Protein AF-A0A0C2V1G9-F1 (afdb_monomer_lite)

Sequence (110 aa):
MAQMHQYTKDSIQYASIIQHSILSNQNELQEHFEDSFMIWKPKDIVGGDIVFIQALNEEEIVVMVIDCTGHGVHGAFVTMLVKGIERHIMAEILYKKRERKYRSHLAKIQ

Secondary structure (DSSP, 8-state):
-HHHHHHHHHHHHHHHHHHHHHS--HHHHHTT-TT-------SSSSBS-EEEEEESSSS-EEEEEE--S-BSHHHHHHHHHHHHHHHHHHHHHHHHHHHHHHHHHHTTT-

pLDDT: mean 91.82, std 5.45, range [66.0, 96.38]

Structure (mmCIF, N/CA/C/O backbone):
data_AF-A0A0C2V1G9-F1
#
_entry.id   AF-A0A0C2V1G9-F1
#
loop_
_atom_site.group_PDB
_atom_site.id
_atom_site.type_symbol
_atom_site.label_atom_id
_atom_site.label_alt_id
_atom_site.label_comp_id
_atom_site.label_asym_id
_atom_site.label_entity_id
_atom_site.label_seq_id
_atom_site.pdbx_PDB_ins_code
_atom_site.Cartn_x
_atom_site.Cartn_y
_atom_site.Cartn_z
_atom_site.occupancy
_atom_site.B_iso_or_equiv
_atom_site.auth_seq_id
_atom_site.auth_comp_id
_atom_site.auth_asym_id
_atom_site.auth_atom_id
_atom_site.pdbx_PDB_model_num
ATOM 1 N N . MET A 1 1 ? 23.628 7.275 -25.459 1.00 66.00 1 MET A N 1
ATOM 2 C CA . MET A 1 1 ? 22.223 7.528 -25.051 1.00 66.00 1 MET A CA 1
ATOM 3 C C . MET A 1 1 ? 21.477 6.252 -24.668 1.00 66.00 1 MET A C 1
ATOM 5 O O . MET A 1 1 ? 20.932 6.225 -23.575 1.00 66.00 1 MET A O 1
ATOM 9 N N . ALA A 1 2 ? 21.508 5.185 -25.479 1.00 83.94 2 ALA A N 1
ATOM 10 C CA . ALA A 1 2 ? 20.834 3.915 -25.156 1.00 83.94 2 ALA A CA 1
ATOM 11 C C . ALA A 1 2 ? 21.255 3.302 -23.801 1.00 83.94 2 ALA A C 1
ATOM 13 O O . ALA A 1 2 ? 20.402 2.917 -23.011 1.00 83.94 2 ALA A O 1
ATOM 14 N N . GLN A 1 3 ? 22.555 3.297 -23.488 1.00 84.88 3 GLN A N 1
ATOM 15 C CA . GLN A 1 3 ? 23.067 2.756 -22.221 1.00 84.88 3 GLN A CA 1
ATOM 16 C C . GLN A 1 3 ? 22.581 3.536 -20.987 1.00 84.88 3 GLN A C 1
ATOM 18 O O . GLN A 1 3 ? 22.253 2.942 -19.967 1.00 84.88 3 GLN A O 1
ATOM 23 N N . MET A 1 4 ? 22.482 4.865 -21.092 1.00 85.62 4 MET A N 1
ATOM 24 C CA . MET A 1 4 ? 21.992 5.715 -20.003 1.00 85.62 4 MET A CA 1
ATOM 25 C C . MET A 1 4 ? 20.491 5.515 -19.775 1.00 85.62 4 MET A C 1
ATOM 27 O O . MET A 1 4 ? 20.053 5.418 -18.636 1.00 85.62 4 MET A O 1
ATOM 31 N N . HIS A 1 5 ? 19.718 5.370 -20.856 1.00 89.62 5 HIS A N 1
ATOM 32 C CA . HIS A 1 5 ? 18.298 5.035 -20.766 1.00 89.62 5 HIS A CA 1
ATOM 33 C C . HIS A 1 5 ? 18.072 3.678 -20.085 1.00 89.62 5 HIS A C 1
ATOM 35 O O . HIS A 1 5 ? 17.208 3.567 -19.216 1.00 89.62 5 HIS A O 1
ATOM 41 N N . GLN A 1 6 ? 18.880 2.671 -20.433 1.00 93.06 6 GLN A N 1
ATOM 42 C CA . GLN A 1 6 ? 18.808 1.354 -19.807 1.00 93.06 6 GLN A CA 1
ATOM 43 C C . GLN A 1 6 ? 19.116 1.427 -18.307 1.00 93.06 6 GLN A C 1
ATOM 45 O O . GLN A 1 6 ? 18.318 0.958 -17.505 1.00 93.06 6 GLN A O 1
ATOM 50 N N . TYR A 1 7 ? 20.198 2.107 -17.920 1.00 94.62 7 TYR A N 1
ATOM 51 C CA . TYR A 1 7 ? 20.552 2.287 -16.510 1.00 94.62 7 TYR A CA 1
ATOM 52 C C . TYR A 1 7 ? 19.439 2.976 -15.701 1.00 94.62 7 TYR A C 1
ATOM 54 O O . TYR A 1 7 ? 19.110 2.555 -14.590 1.00 94.62 7 TYR A O 1
ATOM 62 N N . THR A 1 8 ? 18.817 4.022 -16.261 1.00 94.06 8 THR A N 1
ATOM 63 C CA . THR A 1 8 ? 17.665 4.683 -15.632 1.00 94.06 8 THR A CA 1
ATOM 64 C C . THR A 1 8 ? 16.489 3.722 -15.478 1.00 94.06 8 THR A C 1
ATOM 66 O O . THR A 1 8 ? 15.869 3.683 -14.418 1.00 94.06 8 THR A O 1
ATOM 69 N N . LYS A 1 9 ? 16.187 2.927 -16.507 1.00 95.00 9 LYS A N 1
ATOM 70 C CA . LYS A 1 9 ? 15.105 1.942 -16.457 1.00 95.00 9 LYS A CA 1
ATOM 71 C C . LYS A 1 9 ? 15.350 0.888 -15.378 1.00 95.00 9 LYS A C 1
ATOM 73 O O . LYS A 1 9 ? 14.442 0.627 -14.593 1.00 95.00 9 LYS A O 1
ATOM 78 N N . ASP A 1 10 ? 16.564 0.351 -15.295 1.00 95.94 10 ASP A N 1
ATOM 79 C CA . ASP A 1 10 ? 16.948 -0.647 -14.289 1.00 95.94 10 ASP A CA 1
ATOM 80 C C . ASP A 1 10 ? 16.844 -0.066 -12.868 1.00 95.94 10 ASP A C 1
ATOM 82 O O . ASP A 1 10 ? 16.329 -0.708 -11.952 1.00 95.94 10 ASP A O 1
ATOM 86 N N . SER A 1 11 ? 17.231 1.202 -12.693 1.00 96.06 11 SER A N 1
ATOM 87 C CA . SER A 1 11 ? 17.091 1.916 -11.417 1.00 96.06 11 SER A CA 1
ATOM 88 C C . SER A 1 11 ? 15.623 2.080 -10.999 1.00 96.06 11 SER A C 1
ATOM 90 O O . SER A 1 11 ? 15.284 1.897 -9.831 1.00 96.06 11 SER A O 1
ATOM 92 N N . ILE A 1 12 ? 14.728 2.388 -11.946 1.00 96.00 12 ILE A N 1
ATOM 93 C CA . ILE A 1 12 ? 13.285 2.502 -11.675 1.00 96.00 12 ILE A CA 1
ATOM 94 C C . ILE A 1 12 ? 12.670 1.122 -11.392 1.00 96.00 12 ILE A C 1
ATOM 96 O O . ILE A 1 12 ? 11.802 1.011 -10.527 1.00 96.00 12 ILE A O 1
ATOM 100 N N . GLN A 1 13 ? 13.128 0.058 -12.060 1.00 96.38 13 GLN A N 1
ATOM 101 C CA . GLN A 1 13 ? 12.708 -1.310 -11.734 1.00 96.38 13 GLN A CA 1
ATOM 102 C C . GLN A 1 13 ? 13.081 -1.681 -10.300 1.00 96.38 13 GLN A C 1
ATOM 104 O O . GLN A 1 13 ? 12.245 -2.201 -9.564 1.00 96.38 13 GLN A O 1
ATOM 109 N N . TYR A 1 14 ? 14.299 -1.351 -9.876 1.00 95.94 14 TYR A N 1
ATOM 110 C CA . TYR A 1 14 ? 14.712 -1.564 -8.496 1.00 95.94 14 TYR A CA 1
ATOM 111 C C . TYR A 1 14 ? 13.870 -0.742 -7.505 1.00 95.94 14 TYR A C 1
ATOM 113 O O . TYR A 1 14 ? 13.415 -1.268 -6.490 1.00 95.94 14 TYR A O 1
ATOM 121 N N . ALA A 1 15 ? 13.575 0.522 -7.828 1.00 95.12 15 ALA A N 1
ATOM 122 C CA . ALA A 1 15 ? 12.680 1.353 -7.022 1.00 95.12 15 ALA A CA 1
ATOM 123 C C . ALA A 1 15 ? 11.267 0.754 -6.893 1.00 95.12 15 ALA A C 1
ATOM 125 O O . ALA A 1 15 ? 10.650 0.871 -5.837 1.00 95.1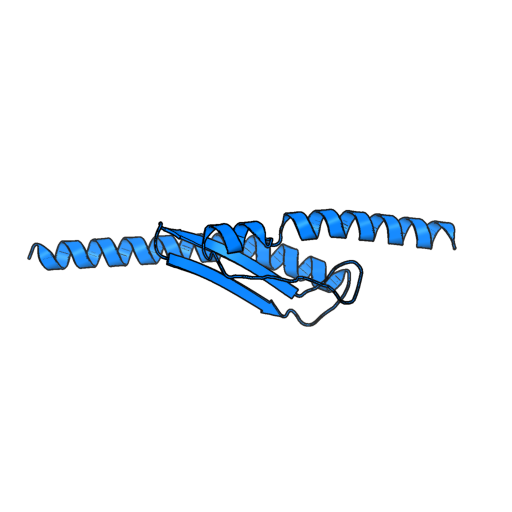2 15 ALA A O 1
ATOM 126 N N . SER A 1 16 ? 10.771 0.067 -7.926 1.00 95.50 16 SER A N 1
ATOM 127 C CA . SER A 1 16 ? 9.492 -0.649 -7.871 1.00 95.50 16 SER A CA 1
ATOM 128 C C . SER A 1 16 ? 9.492 -1.759 -6.835 1.00 95.50 16 SER A C 1
ATOM 130 O O . SER A 1 16 ? 8.539 -1.866 -6.071 1.00 95.50 16 SER A O 1
ATOM 132 N N . ILE A 1 17 ? 10.571 -2.537 -6.741 1.00 95.69 17 ILE A N 1
ATOM 133 C CA . ILE A 1 17 ? 10.700 -3.590 -5.724 1.00 95.69 17 ILE A CA 1
ATOM 134 C C . ILE A 1 17 ? 10.606 -2.979 -4.319 1.00 95.69 17 ILE A C 1
ATOM 136 O O . ILE A 1 17 ? 9.864 -3.476 -3.473 1.00 95.69 17 ILE A O 1
ATOM 140 N N . ILE A 1 18 ? 11.299 -1.857 -4.092 1.00 95.00 18 ILE A N 1
ATOM 141 C CA . ILE A 1 18 ? 11.233 -1.125 -2.820 1.00 95.00 18 ILE A CA 1
ATOM 142 C C . ILE A 1 18 ? 9.806 -0.636 -2.556 1.00 95.00 18 ILE A C 1
ATOM 144 O O . ILE A 1 18 ? 9.283 -0.853 -1.466 1.00 95.00 18 ILE A O 1
ATOM 148 N N . GLN A 1 19 ? 9.149 -0.024 -3.543 1.00 94.50 19 GLN A N 1
ATOM 149 C CA . GLN A 1 19 ? 7.786 0.479 -3.380 1.00 94.50 19 GLN A CA 1
ATOM 150 C C . GLN A 1 19 ? 6.800 -0.646 -3.029 1.00 94.50 19 GLN A C 1
ATOM 152 O O . GLN A 1 19 ? 6.019 -0.494 -2.091 1.00 94.50 19 GLN A O 1
ATOM 157 N N . HIS A 1 20 ? 6.874 -1.787 -3.719 1.00 93.62 20 HIS A N 1
ATOM 158 C CA . HIS A 1 20 ? 6.032 -2.952 -3.433 1.00 93.62 20 HIS A CA 1
ATOM 159 C C . HIS A 1 20 ? 6.270 -3.523 -2.030 1.00 93.62 20 HIS A C 1
ATOM 161 O O . HIS A 1 20 ? 5.324 -3.992 -1.416 1.00 93.62 20 HIS A O 1
ATOM 167 N N . SER A 1 21 ? 7.497 -3.456 -1.494 1.00 93.50 21 SER A N 1
ATOM 168 C CA . SER A 1 21 ? 7.773 -3.893 -0.112 1.00 93.50 21 SER A CA 1
ATOM 169 C C . SER A 1 21 ? 7.193 -2.973 0.968 1.00 93.50 21 SER A C 1
ATOM 171 O O . SER A 1 21 ? 7.195 -3.322 2.147 1.00 93.50 21 SER A O 1
ATOM 173 N N . ILE A 1 22 ? 6.750 -1.774 0.583 1.00 93.44 22 ILE A N 1
ATOM 174 C CA . ILE A 1 22 ? 6.257 -0.742 1.499 1.00 93.44 22 ILE A CA 1
ATOM 175 C C . ILE A 1 22 ? 4.730 -0.683 1.521 1.00 93.44 22 ILE A C 1
ATOM 177 O O . ILE A 1 22 ? 4.148 -0.369 2.564 1.00 93.44 22 ILE A O 1
ATOM 181 N N . LEU A 1 23 ? 4.104 -0.930 0.372 1.00 95.19 23 LEU A N 1
ATOM 182 C CA . LEU A 1 23 ? 2.657 -1.028 0.232 1.00 95.19 23 LEU A CA 1
ATOM 183 C C . LEU A 1 23 ? 2.148 -2.326 0.852 1.00 95.19 23 LEU A C 1
ATOM 185 O O . LEU A 1 23 ? 2.834 -3.347 0.807 1.00 95.19 23 LEU A O 1
ATOM 189 N N . SER A 1 24 ? 0.933 -2.283 1.396 1.00 95.25 24 SER A N 1
ATOM 190 C CA . SER A 1 24 ? 0.287 -3.510 1.842 1.00 95.25 24 SER A CA 1
ATOM 191 C C . SER A 1 24 ? -0.046 -4.391 0.647 1.00 95.25 24 SER A C 1
ATOM 193 O O . SER A 1 24 ? -0.371 -3.903 -0.439 1.00 95.25 24 SER A O 1
ATOM 195 N N . ASN A 1 25 ? 0.040 -5.699 0.851 1.00 92.88 25 ASN A N 1
ATOM 196 C CA . ASN A 1 25 ? -0.236 -6.684 -0.184 1.00 92.88 25 ASN A CA 1
ATOM 197 C C . ASN A 1 25 ? -1.520 -7.481 0.095 1.00 92.88 25 ASN A C 1
ATOM 199 O O . ASN A 1 25 ? -2.147 -7.367 1.146 1.00 92.88 25 ASN A O 1
ATOM 203 N N . GLN A 1 26 ? -1.908 -8.308 -0.874 1.00 93.25 26 GLN A N 1
ATOM 204 C CA . GLN A 1 26 ? -3.110 -9.137 -0.807 1.00 93.25 26 GLN A CA 1
ATOM 205 C C . GLN A 1 26 ? -3.162 -10.051 0.428 1.00 93.25 26 GLN A C 1
ATOM 207 O O . GLN A 1 26 ? -4.236 -10.241 0.991 1.00 93.25 26 GLN A O 1
ATOM 212 N N . ASN A 1 27 ? -2.026 -10.602 0.861 1.00 92.25 27 ASN A N 1
ATOM 213 C CA . ASN A 1 27 ? -1.997 -11.517 2.001 1.00 92.25 27 ASN A CA 1
ATOM 214 C C . ASN A 1 27 ? -2.358 -10.779 3.298 1.00 92.25 27 ASN A C 1
ATOM 216 O O . ASN A 1 27 ? -3.140 -11.300 4.081 1.00 92.25 27 ASN A O 1
ATOM 220 N N . GLU A 1 28 ? -1.883 -9.539 3.475 1.00 92.75 28 GLU A N 1
ATOM 221 C CA . GLU A 1 28 ? -2.247 -8.697 4.629 1.00 92.75 28 GLU A CA 1
ATOM 222 C C . GLU A 1 28 ? -3.757 -8.412 4.682 1.00 92.75 28 GLU A C 1
ATOM 224 O O . GLU A 1 28 ? -4.329 -8.291 5.761 1.00 92.75 28 GLU A O 1
ATOM 229 N N . LEU A 1 29 ? -4.434 -8.315 3.531 1.00 93.00 29 LEU A N 1
ATOM 230 C CA . LEU A 1 29 ? -5.892 -8.165 3.493 1.00 93.00 29 LEU A CA 1
ATOM 231 C C . LEU A 1 29 ? -6.605 -9.463 3.883 1.00 93.00 29 LEU A C 1
ATOM 233 O O . LEU A 1 29 ? -7.569 -9.437 4.648 1.00 93.00 29 LEU A O 1
ATOM 237 N N . GLN A 1 30 ? -6.121 -10.590 3.365 1.00 93.75 30 GLN A N 1
ATOM 238 C CA . GLN A 1 30 ? -6.718 -11.904 3.595 1.00 93.75 30 GLN A CA 1
ATOM 239 C C . GLN A 1 30 ? -6.537 -12.416 5.025 1.00 93.75 30 GLN A C 1
ATOM 241 O O . GLN A 1 30 ? -7.359 -13.204 5.482 1.00 93.75 30 GLN A O 1
ATOM 246 N N . GLU A 1 31 ? -5.538 -11.926 5.762 1.00 92.31 31 GLU A N 1
ATOM 247 C CA . GLU A 1 31 ? -5.416 -12.161 7.209 1.00 92.31 31 GLU A CA 1
ATOM 248 C C . GLU A 1 31 ? -6.634 -11.651 7.999 1.00 92.31 31 GLU A C 1
ATOM 250 O O . GLU A 1 31 ? -6.906 -12.136 9.097 1.00 92.31 31 GLU A O 1
ATOM 255 N N . HIS A 1 32 ? -7.381 -10.693 7.442 1.00 91.06 32 HIS A N 1
ATOM 256 C CA . HIS A 1 32 ? -8.531 -10.072 8.097 1.00 91.06 32 HIS A CA 1
ATOM 257 C C . HIS A 1 32 ? -9.870 -10.342 7.397 1.00 91.06 32 HIS A C 1
ATOM 259 O O . HIS A 1 32 ? -10.915 -10.236 8.039 1.00 91.06 32 HIS A O 1
ATOM 265 N N . PHE A 1 33 ? -9.866 -10.699 6.108 1.00 91.06 33 PHE A N 1
ATOM 266 C CA . PHE A 1 33 ? -11.082 -10.973 5.337 1.00 91.06 33 PHE A CA 1
ATOM 267 C C . PHE A 1 33 ? -10.903 -12.168 4.391 1.00 91.06 33 PHE A C 1
ATOM 269 O O . PHE A 1 33 ? -10.218 -12.054 3.373 1.00 91.06 33 PHE A O 1
ATOM 276 N N . GLU A 1 34 ? -11.580 -13.284 4.681 1.00 88.19 34 GLU A N 1
ATOM 277 C CA . GLU A 1 34 ? -11.470 -14.538 3.911 1.00 88.19 34 GLU A CA 1
ATOM 278 C C . GLU A 1 34 ? -11.852 -14.370 2.424 1.00 88.19 34 GLU A C 1
ATOM 280 O O . GLU A 1 34 ? -11.109 -14.803 1.545 1.00 88.19 34 GLU A O 1
ATOM 285 N N . ASP A 1 35 ? -12.939 -13.651 2.126 1.00 94.38 35 ASP A N 1
ATOM 286 C CA . ASP A 1 35 ? -13.435 -13.421 0.758 1.00 94.38 35 ASP A CA 1
ATOM 287 C C . ASP A 1 35 ? -13.061 -12.025 0.229 1.00 94.38 35 ASP A C 1
ATOM 289 O O . ASP A 1 35 ? -13.917 -11.199 -0.101 1.00 94.38 35 ASP A O 1
ATOM 293 N N . SER A 1 36 ? -11.760 -11.726 0.169 1.00 94.25 36 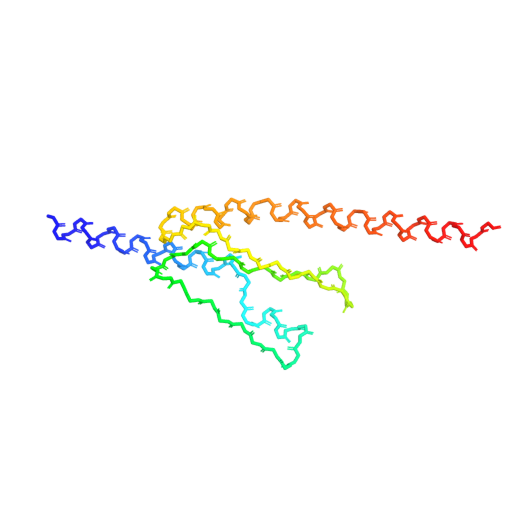SER A N 1
ATOM 294 C CA . SER A 1 36 ? -11.259 -10.405 -0.236 1.00 94.25 36 SER A CA 1
ATOM 295 C C . SER A 1 36 ? -10.182 -10.447 -1.319 1.00 94.25 36 SER A C 1
ATOM 297 O O . SER A 1 36 ? -9.433 -11.419 -1.456 1.00 94.25 36 SER A O 1
ATOM 299 N N . PHE A 1 37 ? -10.089 -9.363 -2.100 1.00 94.56 37 PHE A N 1
ATOM 300 C CA . PHE A 1 37 ? -9.029 -9.174 -3.086 1.00 94.56 37 PHE A CA 1
ATOM 301 C C . PHE A 1 37 ? -8.549 -7.726 -3.196 1.00 94.56 37 PHE A C 1
ATOM 303 O O . PHE A 1 37 ? -9.308 -6.772 -3.034 1.00 94.56 37 PHE A 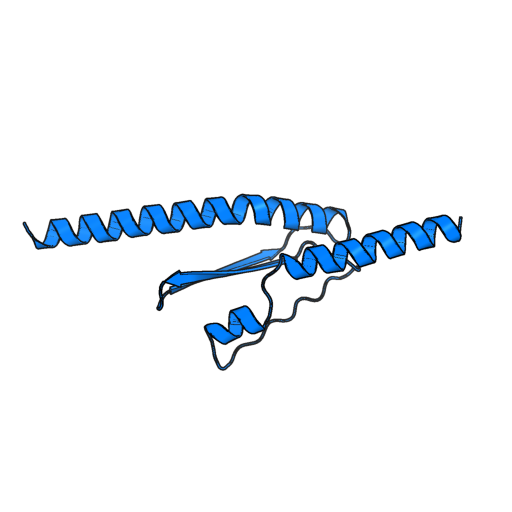O 1
ATOM 310 N N . MET A 1 38 ? -7.273 -7.588 -3.537 1.00 93.62 38 MET A N 1
ATOM 311 C CA . MET A 1 38 ? -6.563 -6.352 -3.791 1.00 93.62 38 MET A CA 1
ATOM 312 C C . MET A 1 38 ? -5.695 -6.535 -5.029 1.00 93.62 38 MET A C 1
ATOM 314 O O . MET A 1 38 ? -4.933 -7.493 -5.154 1.00 93.62 38 MET A O 1
ATOM 318 N N . ILE A 1 39 ? -5.791 -5.572 -5.939 1.00 92.06 39 ILE A N 1
ATOM 319 C CA . ILE A 1 39 ? -4.928 -5.484 -7.110 1.00 92.06 39 ILE A CA 1
ATOM 320 C C . ILE A 1 39 ? -4.310 -4.097 -7.102 1.00 92.06 39 ILE A C 1
ATOM 322 O O . ILE A 1 39 ? -5.018 -3.099 -7.216 1.00 92.06 39 ILE A O 1
ATOM 326 N N . TRP A 1 40 ? -2.987 -4.049 -7.005 1.00 92.38 40 TRP A N 1
ATOM 327 C CA . TRP A 1 40 ? -2.227 -2.824 -7.189 1.00 92.38 40 TRP A CA 1
ATOM 328 C C . TRP A 1 40 ? -1.485 -2.896 -8.523 1.00 92.38 40 TRP A C 1
ATOM 330 O O . TRP A 1 40 ? -0.636 -3.764 -8.728 1.00 92.38 40 TRP A O 1
ATOM 340 N N . LYS A 1 41 ? -1.863 -2.030 -9.467 1.00 90.75 41 LYS A N 1
ATOM 341 C CA . LYS A 1 41 ? -1.330 -2.030 -10.834 1.00 90.75 41 LYS A CA 1
ATOM 342 C C . LYS A 1 41 ? -1.048 -0.594 -11.291 1.00 90.75 41 LYS A C 1
ATOM 344 O O . LYS A 1 41 ? -1.952 0.053 -11.822 1.00 90.75 41 LYS A O 1
ATOM 349 N N . PRO A 1 42 ? 0.184 -0.093 -11.114 1.00 91.12 42 PRO A N 1
ATOM 350 C CA . PRO A 1 42 ? 0.529 1.269 -11.493 1.00 91.12 42 PRO A CA 1
ATOM 351 C C . PRO A 1 42 ? 0.533 1.439 -13.019 1.00 91.12 42 PRO A C 1
ATOM 353 O O . PRO A 1 42 ? 0.778 0.496 -13.775 1.00 91.12 42 PRO A O 1
ATOM 356 N N . LYS A 1 43 ? 0.272 2.670 -13.479 1.00 90.81 43 LYS A N 1
ATOM 357 C CA . LYS A 1 43 ? 0.343 3.041 -14.905 1.00 90.81 43 LYS A CA 1
ATOM 358 C C . LYS A 1 43 ? 1.765 2.906 -15.472 1.00 90.81 43 LYS A C 1
ATOM 360 O O . LYS A 1 43 ? 1.926 2.452 -16.601 1.00 90.81 43 LYS A O 1
ATOM 365 N N . ASP A 1 44 ? 2.766 3.307 -14.687 1.00 92.69 44 ASP A N 1
ATOM 366 C CA . ASP A 1 44 ? 4.195 3.143 -14.983 1.00 92.69 44 ASP A CA 1
ATOM 367 C C . ASP A 1 44 ? 4.807 2.054 -14.084 1.00 92.69 44 ASP A C 1
ATOM 369 O O . ASP A 1 44 ? 4.111 1.415 -13.308 1.00 92.69 44 ASP A O 1
ATOM 373 N N . ILE A 1 45 ? 6.130 1.863 -14.136 1.00 94.50 45 ILE A N 1
ATOM 374 C CA . ILE A 1 45 ? 6.858 0.891 -13.293 1.00 94.50 45 ILE A CA 1
ATOM 375 C C . ILE A 1 45 ? 6.655 1.154 -11.781 1.00 94.50 45 ILE A C 1
ATOM 377 O O . ILE A 1 45 ? 6.729 0.229 -10.974 1.00 94.50 45 ILE A O 1
ATOM 381 N N . VAL A 1 46 ? 6.395 2.409 -11.405 1.00 95.19 46 VAL A N 1
ATOM 382 C CA . VAL A 1 46 ? 6.099 2.862 -10.038 1.00 95.19 46 VAL A CA 1
ATOM 383 C C . VAL A 1 46 ? 4.914 3.837 -10.064 1.00 95.19 46 VAL A C 1
ATOM 385 O O . VAL A 1 46 ? 4.651 4.453 -11.102 1.00 95.19 46 VAL A O 1
ATOM 388 N N . GLY A 1 47 ? 4.178 3.970 -8.959 1.00 93.75 47 GLY A N 1
ATOM 389 C CA . GLY A 1 47 ? 2.889 4.686 -8.928 1.00 93.75 47 GLY A CA 1
ATOM 390 C C . GLY A 1 47 ? 2.702 5.626 -7.741 1.00 93.75 47 GLY A C 1
ATOM 391 O O . GLY A 1 47 ? 3.531 5.644 -6.840 1.00 93.75 47 GLY A O 1
ATOM 392 N N . GLY A 1 48 ? 1.630 6.420 -7.768 1.00 94.06 48 GLY A N 1
ATOM 393 C CA . GLY A 1 48 ? 1.199 7.266 -6.649 1.00 94.06 48 GLY A CA 1
ATOM 394 C C . GLY A 1 48 ? 0.119 6.625 -5.775 1.00 94.06 48 GLY A C 1
ATOM 395 O O . GLY A 1 48 ? -0.019 7.018 -4.622 1.00 94.06 48 GLY A O 1
ATOM 396 N N . ASP A 1 49 ? -0.609 5.640 -6.301 1.00 93.38 49 ASP A N 1
ATOM 397 C CA . ASP A 1 49 ? -1.692 4.946 -5.604 1.00 93.38 49 ASP A CA 1
ATOM 398 C C . ASP A 1 49 ? -1.148 4.184 -4.393 1.00 93.38 49 ASP A C 1
ATOM 400 O O . ASP A 1 49 ? -0.157 3.455 -4.493 1.00 93.38 49 ASP A O 1
ATOM 404 N N . ILE A 1 50 ? -1.804 4.325 -3.247 1.00 94.31 50 ILE A N 1
ATOM 405 C CA . ILE A 1 50 ? -1.347 3.770 -1.975 1.00 94.31 50 ILE A CA 1
ATOM 406 C C . ILE A 1 50 ? -2.463 2.949 -1.360 1.00 94.31 50 ILE A C 1
ATOM 408 O O . ILE A 1 50 ? -3.593 3.424 -1.226 1.00 94.31 50 ILE A O 1
ATOM 412 N N . VAL A 1 51 ? -2.111 1.746 -0.918 1.00 95.44 51 VAL A N 1
ATOM 413 C CA . VAL A 1 51 ? -2.953 0.951 -0.036 1.00 95.44 51 VAL A CA 1
ATOM 414 C C . VAL A 1 51 ? -2.148 0.549 1.191 1.00 95.44 51 VAL A C 1
ATOM 416 O O . VAL A 1 51 ? -1.060 -0.018 1.067 1.00 95.44 51 VAL A O 1
ATOM 419 N N . PHE A 1 52 ? -2.683 0.858 2.370 1.00 95.81 52 PHE A N 1
ATOM 420 C CA . PHE A 1 52 ? -2.161 0.383 3.648 1.00 95.81 52 PHE A CA 1
ATOM 421 C C . PHE A 1 52 ? -3.264 -0.297 4.442 1.00 95.81 52 PHE A C 1
ATOM 423 O O . PHE A 1 52 ? -4.382 0.213 4.533 1.00 95.81 52 PHE A O 1
ATOM 430 N N . ILE A 1 53 ? -2.927 -1.436 5.030 1.00 95.12 53 ILE A N 1
ATOM 431 C CA . ILE A 1 53 ? -3.792 -2.212 5.906 1.00 95.12 53 ILE A CA 1
ATOM 432 C C . ILE A 1 53 ? -3.077 -2.343 7.238 1.00 95.12 53 ILE A C 1
ATOM 434 O O . ILE A 1 53 ? -1.913 -2.736 7.294 1.00 95.12 53 ILE A O 1
ATOM 438 N N . GLN A 1 54 ? -3.766 -1.995 8.320 1.00 93.12 54 GLN A N 1
ATOM 439 C CA . GLN A 1 54 ? -3.209 -2.178 9.648 1.00 93.12 54 GLN A CA 1
ATOM 440 C C . GLN A 1 54 ? -4.281 -2.500 10.683 1.00 93.12 54 GLN A C 1
ATOM 442 O O . GLN A 1 54 ? -5.250 -1.759 10.852 1.00 93.12 54 GLN A O 1
ATOM 447 N N . ALA A 1 55 ? -4.074 -3.586 11.424 1.00 91.50 55 ALA A N 1
ATOM 448 C CA . ALA A 1 55 ? -4.902 -3.929 12.569 1.00 91.50 55 ALA A CA 1
ATOM 449 C C . ALA A 1 55 ? -4.723 -2.910 13.708 1.00 91.50 55 ALA A C 1
ATOM 451 O O . ALA A 1 55 ? -3.604 -2.569 14.098 1.00 91.50 55 ALA A O 1
ATOM 452 N N . LEU A 1 56 ? -5.836 -2.439 14.275 1.00 90.88 56 LEU A N 1
ATOM 453 C CA . LEU A 1 56 ? -5.844 -1.680 15.529 1.00 90.88 56 LEU A CA 1
ATOM 454 C C . LEU A 1 56 ? -5.913 -2.609 16.744 1.00 90.88 56 LEU A C 1
ATOM 456 O O . LEU A 1 56 ? -5.398 -2.269 17.810 1.00 90.88 56 LEU A O 1
ATOM 460 N N . ASN A 1 57 ? -6.611 -3.735 16.601 1.00 88.38 57 ASN A N 1
ATOM 461 C CA . ASN A 1 57 ? -6.701 -4.854 17.538 1.00 88.38 57 ASN A CA 1
ATOM 462 C C . ASN A 1 57 ? -7.249 -6.088 16.784 1.00 88.38 57 ASN A C 1
ATOM 464 O O . ASN A 1 57 ? -7.297 -6.081 15.560 1.00 88.38 57 ASN A O 1
ATOM 468 N N . GLU A 1 58 ? -7.667 -7.124 17.512 1.00 86.81 58 GLU A N 1
ATOM 469 C CA . GLU A 1 58 ? -8.204 -8.370 16.940 1.00 86.81 58 GLU A CA 1
ATOM 470 C C . GLU A 1 58 ? -9.514 -8.191 16.148 1.00 86.81 58 GLU A C 1
ATOM 472 O O . GLU A 1 58 ? -9.814 -9.009 15.288 1.00 86.81 58 GLU A O 1
ATOM 477 N N . GLU A 1 59 ? -10.286 -7.131 16.410 1.00 89.25 59 GLU A N 1
ATOM 478 C CA . GLU A 1 59 ? -11.638 -6.938 15.854 1.00 89.25 59 GLU A CA 1
ATOM 479 C C . GLU A 1 59 ? -11.755 -5.711 14.936 1.00 89.25 59 GLU A C 1
ATOM 481 O O . GLU A 1 59 ? -12.753 -5.533 14.241 1.00 89.25 59 GLU A O 1
ATOM 486 N N . GLU A 1 60 ? -10.760 -4.826 14.942 1.00 91.56 60 GLU A N 1
ATOM 487 C CA . GLU A 1 60 ? -10.783 -3.566 14.216 1.00 91.56 60 GLU A CA 1
ATOM 488 C C . GLU A 1 60 ? -9.522 -3.395 13.389 1.00 91.56 60 GLU A C 1
ATOM 490 O O . GLU A 1 60 ? -8.397 -3.504 13.888 1.00 91.56 60 GLU A O 1
ATOM 495 N N . ILE A 1 61 ? -9.724 -2.989 12.143 1.00 93.31 61 ILE A N 1
ATOM 496 C CA . ILE A 1 61 ? -8.655 -2.681 11.209 1.00 93.31 61 ILE A CA 1
ATOM 497 C C . ILE A 1 61 ? -8.839 -1.284 10.621 1.00 93.31 61 ILE A C 1
ATOM 499 O O . ILE A 1 61 ? -9.945 -0.740 10.576 1.00 93.31 61 ILE A O 1
ATOM 503 N N . VAL A 1 62 ? -7.746 -0.719 10.126 1.00 94.62 62 VAL A N 1
ATOM 504 C CA . VAL A 1 62 ? -7.739 0.492 9.313 1.00 94.62 62 VAL A CA 1
ATOM 505 C C . VAL A 1 62 ? -7.268 0.120 7.920 1.00 94.62 62 VAL A C 1
ATOM 507 O O . VAL A 1 62 ? -6.192 -0.450 7.750 1.00 94.62 62 VAL A O 1
ATOM 510 N N . VAL A 1 63 ? -8.076 0.482 6.929 1.00 94.75 63 VAL A N 1
ATOM 511 C CA . VAL A 1 63 ? -7.713 0.406 5.516 1.00 94.75 63 VAL A CA 1
ATOM 512 C C . VAL A 1 63 ? -7.600 1.831 4.996 1.00 94.75 63 VAL A C 1
ATOM 514 O O . VAL A 1 63 ? -8.551 2.609 5.083 1.00 94.75 63 VAL A O 1
ATOM 517 N N . MET A 1 64 ? -6.431 2.180 4.470 1.00 95.25 64 MET A N 1
ATOM 518 C CA . MET A 1 64 ? -6.178 3.462 3.822 1.00 95.25 64 MET A CA 1
ATOM 519 C C . MET A 1 64 ? -6.036 3.224 2.326 1.00 95.25 64 MET A C 1
ATOM 521 O O . MET A 1 64 ? -5.149 2.483 1.911 1.00 95.25 64 MET A O 1
ATOM 525 N N . VAL A 1 65 ? -6.889 3.864 1.530 1.00 94.56 65 VAL A N 1
ATOM 526 C CA . VAL A 1 65 ? -6.802 3.867 0.066 1.00 94.56 65 VAL A CA 1
ATOM 527 C C . VAL A 1 65 ? -6.623 5.311 -0.368 1.00 94.56 65 VAL A C 1
ATOM 529 O O . VAL A 1 65 ? -7.494 6.144 -0.117 1.00 94.56 65 VAL A O 1
ATOM 532 N N . ILE A 1 66 ? -5.468 5.624 -0.946 1.00 93.44 66 ILE A N 1
ATOM 533 C CA . ILE A 1 66 ? -5.064 6.998 -1.244 1.00 93.44 66 ILE A CA 1
ATOM 534 C C . ILE A 1 66 ? -4.674 7.070 -2.715 1.00 93.44 66 ILE A C 1
ATOM 536 O O . ILE A 1 66 ? -3.737 6.402 -3.147 1.00 93.44 66 ILE A O 1
ATOM 540 N N . ASP A 1 67 ? -5.383 7.904 -3.466 1.00 90.94 67 ASP A N 1
ATOM 541 C CA . ASP A 1 67 ? -5.032 8.266 -4.836 1.00 90.94 67 ASP A CA 1
ATOM 542 C C . ASP A 1 67 ? -4.207 9.558 -4.799 1.00 90.94 67 ASP A C 1
ATOM 544 O O . ASP A 1 67 ? -4.706 10.627 -4.429 1.00 90.94 67 ASP A O 1
ATOM 548 N N . CYS A 1 68 ? -2.917 9.451 -5.114 1.00 83.81 68 CYS A N 1
ATOM 549 C CA . CYS A 1 68 ? -2.050 10.614 -5.234 1.00 83.81 68 CYS A CA 1
ATOM 550 C C . CYS A 1 68 ? -1.978 11.017 -6.706 1.00 83.81 68 CYS A C 1
ATOM 552 O O . CYS A 1 68 ? -1.524 10.237 -7.540 1.00 83.81 68 CYS A O 1
ATOM 554 N N . THR A 1 69 ? -2.333 12.264 -7.028 1.00 70.62 69 THR A N 1
ATOM 555 C CA . THR A 1 69 ? -2.224 12.783 -8.398 1.00 70.62 69 THR A CA 1
ATOM 556 C C . THR A 1 69 ? -0.771 12.717 -8.888 1.00 70.62 69 THR A C 1
ATOM 558 O O . THR A 1 69 ? 0.070 13.502 -8.447 1.00 70.62 69 THR A O 1
ATOM 561 N N . GLY A 1 70 ? -0.467 11.789 -9.798 1.00 67.19 70 GLY A N 1
ATOM 562 C CA . GLY A 1 70 ? 0.867 11.607 -10.378 1.00 67.19 70 GLY A CA 1
ATOM 563 C C . GLY A 1 70 ? 1.172 10.141 -10.701 1.00 67.19 70 GLY A C 1
ATOM 564 O O . GLY A 1 70 ? 0.653 9.231 -10.066 1.00 67.19 70 GLY A O 1
ATOM 565 N N . HIS A 1 71 ? 2.022 9.889 -11.699 1.00 82.94 71 HIS A N 1
ATOM 566 C CA . HIS A 1 71 ? 2.435 8.534 -12.091 1.00 82.94 71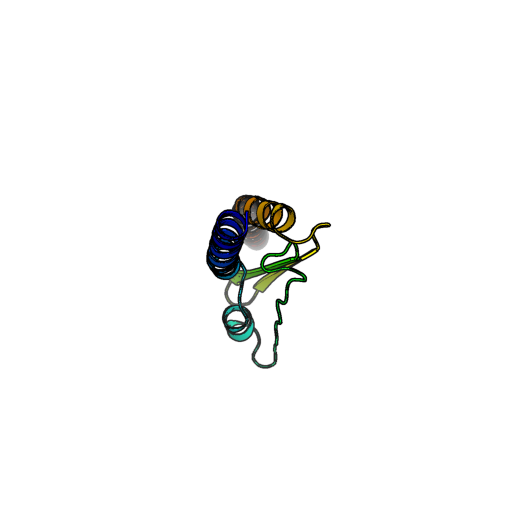 HIS A CA 1
ATOM 567 C C . HIS A 1 71 ? 3.948 8.444 -12.302 1.00 82.94 71 HIS A C 1
ATOM 569 O O . HIS A 1 71 ? 4.613 9.438 -12.578 1.00 82.94 71 HIS A O 1
ATOM 575 N N . GLY A 1 72 ? 4.534 7.262 -12.152 1.00 89.12 72 GLY A N 1
ATOM 576 C CA . GLY A 1 72 ? 5.981 7.129 -12.241 1.00 89.12 72 GLY A CA 1
ATOM 577 C C . GLY A 1 72 ? 6.680 7.742 -11.028 1.00 89.12 72 GLY A C 1
ATOM 578 O O . GLY A 1 72 ? 6.145 7.785 -9.920 1.00 89.12 72 GLY A O 1
ATOM 579 N N . VAL A 1 73 ? 7.924 8.178 -11.223 1.00 93.19 73 VAL A N 1
ATOM 580 C CA . VAL A 1 73 ? 8.889 8.383 -10.128 1.00 93.19 73 VAL A CA 1
ATOM 581 C C . VAL A 1 73 ? 8.411 9.380 -9.062 1.00 93.19 73 VAL A C 1
ATOM 583 O O . VAL A 1 73 ? 8.524 9.107 -7.873 1.00 93.19 73 VAL A O 1
ATOM 586 N N . HIS A 1 74 ? 7.839 10.516 -9.461 1.00 91.50 74 HIS A N 1
ATOM 587 C CA . HIS A 1 74 ? 7.306 11.514 -8.528 1.00 91.50 74 HIS A CA 1
ATOM 588 C C . HIS A 1 74 ? 6.118 11.004 -7.696 1.00 91.50 74 HIS A C 1
ATOM 590 O O . HIS A 1 74 ? 6.064 11.292 -6.503 1.00 91.50 74 HIS A O 1
ATOM 596 N N . GLY A 1 75 ? 5.223 10.198 -8.280 1.00 93.31 75 GLY A N 1
ATOM 597 C CA . GLY A 1 75 ? 4.155 9.526 -7.532 1.00 93.31 75 GLY A CA 1
ATOM 598 C C . GLY A 1 75 ? 4.725 8.591 -6.464 1.00 93.31 75 GLY A C 1
ATOM 599 O O . GLY A 1 75 ? 4.316 8.650 -5.307 1.00 93.31 75 GLY A O 1
ATOM 600 N N . ALA A 1 76 ? 5.769 7.836 -6.814 1.00 93.31 76 ALA A N 1
ATOM 601 C CA . ALA A 1 76 ? 6.433 6.937 -5.876 1.00 93.31 76 ALA A CA 1
ATOM 602 C C . ALA A 1 76 ? 7.053 7.675 -4.682 1.00 93.31 76 ALA A C 1
ATOM 604 O O . ALA A 1 76 ? 6.959 7.208 -3.549 1.00 93.31 76 ALA A O 1
ATOM 605 N N . PHE A 1 77 ? 7.635 8.859 -4.903 1.00 93.81 77 PHE A N 1
ATOM 606 C CA . PHE A 1 77 ? 8.123 9.702 -3.807 1.00 93.81 77 PHE A CA 1
ATOM 607 C C . PHE A 1 77 ? 7.002 10.123 -2.851 1.00 93.81 77 PHE A C 1
ATOM 609 O O . PHE A 1 77 ? 7.204 10.090 -1.636 1.00 93.81 77 PHE A O 1
ATOM 616 N N . VAL A 1 78 ? 5.817 10.463 -3.369 1.00 93.50 78 VAL A N 1
ATOM 617 C CA . VAL A 1 78 ? 4.649 10.764 -2.527 1.00 93.50 78 VAL A CA 1
ATOM 618 C C . VAL A 1 78 ? 4.257 9.537 -1.708 1.00 93.50 78 VAL A C 1
ATOM 620 O O . VAL A 1 78 ? 4.090 9.661 -0.496 1.00 93.50 78 VAL A O 1
ATOM 623 N N . THR A 1 79 ? 4.220 8.343 -2.309 1.00 93.94 79 THR A N 1
ATOM 624 C CA . THR A 1 79 ? 3.963 7.092 -1.576 1.00 93.94 79 THR A CA 1
ATOM 625 C C . THR A 1 79 ? 4.912 6.907 -0.390 1.00 93.94 79 THR A C 1
ATOM 627 O O . THR A 1 79 ? 4.473 6.561 0.707 1.00 93.94 79 THR A O 1
ATOM 630 N N . MET A 1 80 ? 6.207 7.177 -0.574 1.00 93.19 80 MET A N 1
ATOM 631 C CA . MET A 1 80 ? 7.205 7.046 0.496 1.00 93.19 80 MET A CA 1
ATOM 632 C C . MET A 1 80 ? 7.013 8.077 1.613 1.00 93.19 80 MET A C 1
ATOM 634 O O . MET A 1 80 ? 7.118 7.735 2.792 1.00 93.19 80 MET A O 1
ATOM 638 N N . LEU A 1 81 ? 6.700 9.328 1.260 1.00 93.88 81 LEU A N 1
ATOM 639 C CA . LEU A 1 81 ? 6.405 10.378 2.239 1.00 93.88 81 LEU A CA 1
ATOM 640 C C . LEU A 1 81 ? 5.165 10.029 3.062 1.00 93.88 81 LEU A C 1
ATOM 642 O O . LEU A 1 81 ? 5.196 10.100 4.292 1.00 93.88 81 LEU A O 1
ATOM 646 N N . VAL A 1 82 ? 4.099 9.591 2.392 1.00 94.88 82 VAL A N 1
ATOM 647 C CA . VAL A 1 82 ? 2.868 9.168 3.057 1.00 94.88 82 VAL A CA 1
ATOM 648 C C . VAL A 1 82 ? 3.135 7.968 3.959 1.00 94.88 82 VAL A C 1
ATOM 650 O O . VAL A 1 82 ? 2.648 7.979 5.081 1.00 94.88 82 VAL A O 1
ATOM 653 N N . LYS A 1 83 ? 3.976 6.996 3.569 1.00 93.56 83 LYS A N 1
ATOM 654 C 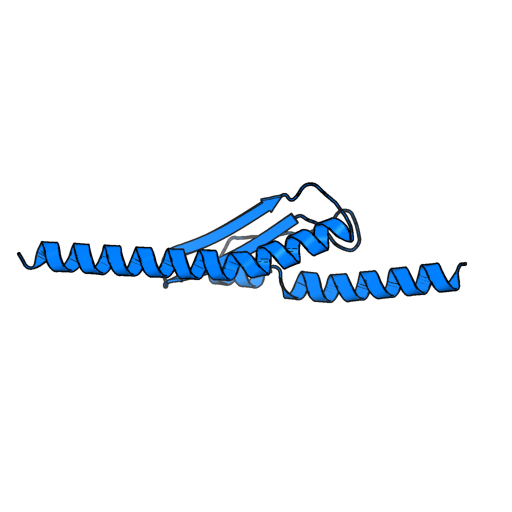CA . LYS A 1 83 ? 4.360 5.894 4.473 1.00 93.56 83 LYS A CA 1
ATOM 655 C C . LYS A 1 83 ? 5.014 6.391 5.767 1.00 93.56 83 LYS A C 1
ATOM 657 O O . LYS A 1 83 ? 4.756 5.853 6.842 1.00 93.56 83 LYS A O 1
ATOM 662 N N . GLY A 1 84 ? 5.873 7.406 5.679 1.00 93.56 84 GLY A N 1
ATOM 663 C CA . GLY A 1 84 ? 6.502 8.007 6.858 1.00 93.56 84 GLY A CA 1
ATOM 664 C C . GLY A 1 84 ? 5.487 8.663 7.804 1.00 93.56 84 GLY A C 1
ATOM 665 O O . GLY A 1 84 ? 5.601 8.547 9.027 1.00 93.56 84 GLY A O 1
ATOM 666 N N . ILE A 1 85 ? 4.473 9.321 7.240 1.00 95.19 85 ILE A N 1
ATOM 667 C CA . ILE A 1 85 ? 3.407 10.000 7.992 1.00 95.19 85 ILE A CA 1
ATOM 668 C C . ILE A 1 85 ? 2.379 8.999 8.537 1.00 95.19 85 ILE A C 1
ATOM 670 O O . ILE A 1 85 ? 1.921 9.146 9.667 1.00 95.19 85 ILE A O 1
ATOM 674 N N . GLU A 1 86 ? 2.054 7.959 7.772 1.00 95.19 86 GLU A N 1
ATOM 675 C CA . GLU A 1 86 ? 1.081 6.917 8.110 1.00 95.19 86 GLU A CA 1
ATOM 676 C C . GLU A 1 86 ? 1.363 6.307 9.486 1.00 95.19 86 GLU A C 1
ATOM 678 O O . GLU A 1 86 ? 0.470 6.265 10.331 1.00 95.19 86 GLU A O 1
ATOM 683 N N . ARG A 1 87 ? 2.630 5.985 9.779 1.00 90.94 87 ARG A N 1
ATOM 684 C CA . ARG A 1 87 ? 3.037 5.473 11.100 1.00 90.94 87 ARG A CA 1
ATOM 685 C C . ARG A 1 87 ? 2.668 6.410 12.254 1.00 90.94 87 ARG A C 1
ATOM 687 O O . ARG A 1 87 ? 2.278 5.945 13.325 1.00 90.94 87 ARG A O 1
ATOM 694 N N . HIS A 1 88 ? 2.795 7.722 12.053 1.00 95.25 88 HIS A N 1
ATOM 695 C CA . HIS A 1 88 ? 2.442 8.717 13.067 1.00 95.25 88 HIS A CA 1
ATOM 696 C C . HIS A 1 88 ? 0.924 8.800 13.247 1.00 95.25 88 HIS A C 1
ATOM 698 O O . HIS A 1 88 ? 0.443 8.790 14.380 1.00 95.25 88 HIS A O 1
ATOM 704 N N . ILE A 1 89 ? 0.171 8.795 12.142 1.00 95.19 89 ILE A N 1
ATOM 705 C CA . ILE A 1 89 ? -1.298 8.773 12.164 1.00 95.19 89 ILE A CA 1
ATOM 706 C C . ILE A 1 89 ? -1.797 7.547 12.941 1.00 95.19 89 ILE A C 1
ATOM 708 O O . ILE A 1 89 ? -2.642 7.676 13.829 1.00 95.19 89 ILE A O 1
ATOM 712 N N . MET A 1 90 ? -1.235 6.367 12.674 1.00 95.19 90 MET A N 1
ATOM 713 C CA . MET A 1 90 ? -1.615 5.135 13.367 1.00 95.19 90 MET A CA 1
ATOM 714 C C . MET A 1 90 ? -1.312 5.186 14.866 1.00 95.19 90 MET A C 1
ATOM 716 O O . MET A 1 90 ? -2.155 4.802 15.684 1.00 95.19 90 MET A O 1
ATOM 720 N N . ALA A 1 91 ? -0.154 5.724 15.256 1.00 94.06 91 ALA A N 1
ATOM 721 C CA . ALA A 1 91 ? 0.187 5.913 16.663 1.00 94.06 91 ALA A CA 1
ATOM 722 C C . ALA A 1 91 ? -0.810 6.843 17.384 1.00 94.06 91 ALA A C 1
ATOM 724 O O . ALA A 1 91 ? -1.249 6.535 18.499 1.00 94.06 91 ALA A O 1
ATOM 725 N N . GLU A 1 92 ? -1.217 7.943 16.745 1.00 95.81 92 GLU A N 1
ATOM 726 C CA . GLU A 1 92 ? -2.216 8.863 17.296 1.00 95.81 92 GLU A CA 1
ATOM 727 C C . GLU A 1 92 ? -3.602 8.222 17.442 1.00 95.81 92 GLU A C 1
ATOM 729 O O . GLU A 1 92 ? -4.268 8.419 18.466 1.00 95.81 92 GLU A O 1
ATOM 734 N N . ILE A 1 93 ? -4.039 7.439 16.448 1.00 94.56 93 ILE A N 1
ATOM 735 C CA . ILE A 1 93 ? -5.312 6.704 16.496 1.00 94.56 93 ILE A CA 1
ATOM 736 C C . ILE A 1 93 ? -5.317 5.751 17.696 1.00 94.56 93 ILE A C 1
ATOM 738 O O . ILE A 1 93 ? -6.249 5.774 18.508 1.00 94.56 93 ILE A O 1
ATOM 742 N N . LEU A 1 94 ? -4.251 4.961 17.860 1.00 93.88 94 LEU A N 1
ATOM 743 C CA . LEU A 1 94 ? -4.111 4.022 18.974 1.00 93.88 94 LEU A CA 1
ATOM 744 C C . LEU A 1 94 ? -4.104 4.733 20.333 1.00 93.88 94 LEU A C 1
ATOM 746 O O . LEU A 1 94 ? -4.746 4.268 21.279 1.00 93.88 94 LEU A O 1
ATOM 750 N N . TYR A 1 95 ? -3.414 5.872 20.439 1.00 95.00 95 TYR A N 1
ATOM 751 C CA . TYR A 1 95 ? -3.393 6.677 21.660 1.00 95.00 95 TYR A CA 1
ATOM 752 C C . TYR A 1 95 ? -4.795 7.180 22.038 1.00 95.00 95 TYR A C 1
ATOM 754 O O . TYR A 1 95 ? -5.268 6.912 23.147 1.00 95.00 95 TYR A O 1
ATOM 762 N N . LYS A 1 96 ? -5.511 7.819 21.101 1.00 94.38 96 LYS A N 1
ATOM 763 C CA . LYS A 1 96 ? -6.877 8.328 21.331 1.00 94.38 96 LYS A CA 1
ATOM 764 C C . LYS A 1 96 ? -7.861 7.208 21.680 1.00 94.38 96 LYS A C 1
ATOM 766 O O . LYS A 1 96 ? -8.751 7.402 22.512 1.00 94.38 96 LYS A O 1
ATOM 771 N N . LYS A 1 97 ? -7.705 6.023 21.083 1.00 91.62 97 LYS A N 1
ATOM 772 C CA . LYS A 1 97 ? -8.543 4.855 21.383 1.00 91.62 97 LYS A CA 1
ATOM 773 C C . LYS A 1 97 ? -8.336 4.349 22.814 1.00 91.62 97 LYS A C 1
ATOM 775 O O . LYS A 1 97 ? -9.318 4.103 23.519 1.00 91.62 97 LYS A O 1
ATOM 780 N N . ARG A 1 98 ? -7.082 4.250 23.276 1.00 91.81 98 ARG A N 1
ATOM 781 C CA . AR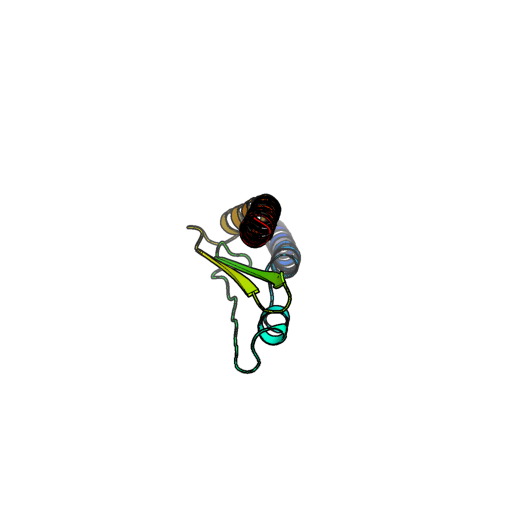G A 1 98 ? -6.767 3.872 24.667 1.00 91.81 98 ARG A CA 1
ATOM 782 C C . ARG A 1 98 ? -7.338 4.869 25.673 1.00 91.81 98 ARG A C 1
ATOM 784 O O . ARG A 1 98 ? -7.964 4.444 26.642 1.00 91.81 98 ARG A O 1
ATOM 791 N N . GLU A 1 99 ? -7.199 6.169 25.412 1.00 94.62 99 GLU A N 1
ATOM 792 C CA . GLU A 1 99 ? -7.794 7.220 26.250 1.00 94.62 99 GLU A CA 1
ATOM 793 C C . GLU A 1 99 ? -9.314 7.064 26.389 1.00 94.62 99 GLU A C 1
ATOM 795 O O . GLU A 1 99 ? -9.847 7.102 27.499 1.00 94.62 99 GLU A O 1
ATOM 800 N N . ARG A 1 100 ? -10.028 6.848 25.275 1.00 91.94 100 ARG A N 1
ATOM 801 C CA . ARG A 1 100 ? -11.487 6.649 25.288 1.00 91.94 100 ARG A CA 1
ATOM 802 C C . ARG A 1 100 ? -11.890 5.416 26.098 1.00 91.94 100 ARG A C 1
ATOM 804 O O . ARG A 1 100 ? -12.822 5.501 26.897 1.00 91.94 100 ARG A O 1
ATOM 811 N N . LYS A 1 101 ? -11.173 4.296 25.941 1.00 89.88 101 LYS A N 1
ATOM 812 C CA . LYS A 1 101 ? -11.423 3.063 26.708 1.00 89.88 101 LYS A CA 1
ATOM 813 C C . LYS A 1 101 ? -11.218 3.285 28.209 1.00 89.88 101 LYS A C 1
ATOM 815 O O . LYS A 1 101 ? -12.062 2.872 29.000 1.00 89.88 101 LYS A O 1
ATOM 820 N N . TYR A 1 102 ? -10.147 3.981 28.590 1.00 92.31 102 TYR A N 1
ATOM 821 C CA . TYR A 1 102 ? -9.866 4.322 29.986 1.00 92.31 102 TYR A CA 1
ATOM 822 C C . TYR A 1 102 ? -10.962 5.206 30.597 1.00 92.31 102 TYR A C 1
ATOM 824 O O . TYR A 1 102 ? -11.501 4.874 31.652 1.00 92.31 102 TYR A O 1
ATOM 832 N N . ARG A 1 103 ? -11.372 6.280 29.904 1.00 93.06 103 ARG A N 1
ATOM 833 C CA . ARG A 1 103 ? -12.457 7.164 30.370 1.00 93.06 103 ARG A CA 1
ATOM 834 C C . ARG A 1 103 ? -13.793 6.429 30.498 1.00 93.06 103 ARG A C 1
ATOM 836 O O . ARG A 1 103 ? -14.496 6.625 31.483 1.00 93.06 103 ARG A O 1
ATOM 843 N N . SER A 1 104 ? -14.123 5.556 29.543 1.00 90.12 104 SER A N 1
ATOM 844 C CA . SER A 1 104 ? -15.333 4.725 29.611 1.00 90.12 104 SER A CA 1
ATOM 845 C C . SER A 1 104 ? -15.314 3.768 30.805 1.00 90.12 104 SER A C 1
ATOM 847 O O . SER A 1 104 ? -16.353 3.546 31.420 1.00 90.12 104 SER A O 1
ATOM 849 N N . HIS A 1 105 ? -14.150 3.217 31.156 1.00 91.19 105 HIS A N 1
ATOM 850 C CA . HIS A 1 105 ? -14.015 2.350 32.322 1.00 91.19 105 HIS A CA 1
ATOM 851 C C . HIS A 1 105 ? -14.188 3.123 33.636 1.00 91.19 105 HIS A C 1
ATOM 853 O O . HIS A 1 105 ? -14.953 2.684 34.488 1.00 91.19 105 HIS A O 1
ATOM 859 N N . LEU A 1 106 ? -13.563 4.299 33.772 1.00 90.88 106 LEU A N 1
ATOM 860 C CA . LEU A 1 106 ? -13.733 5.156 34.953 1.00 90.88 106 LEU A CA 1
ATOM 861 C C . LEU A 1 106 ? -15.194 5.570 35.175 1.00 90.88 106 LEU A C 1
ATOM 863 O O . LEU A 1 106 ? -15.671 5.524 36.304 1.00 90.88 106 LEU A O 1
ATOM 867 N N . ALA A 1 107 ? -15.919 5.904 34.103 1.00 89.38 107 ALA A N 1
ATOM 868 C CA . ALA A 1 107 ? -17.330 6.284 34.177 1.00 89.38 107 ALA A CA 1
ATOM 869 C C . ALA A 1 107 ? -18.271 5.145 34.621 1.00 89.38 107 ALA A C 1
ATOM 871 O O . ALA A 1 107 ? -19.413 5.417 34.958 1.00 89.38 107 ALA A O 1
ATOM 872 N N . LYS A 1 108 ? -17.824 3.879 34.596 1.00 88.19 108 LYS A N 1
ATOM 873 C CA . LYS A 1 108 ? -18.601 2.720 35.078 1.00 88.19 108 LYS A CA 1
ATOM 874 C C . LYS A 1 108 ? -18.355 2.394 36.555 1.00 88.19 108 LYS A C 1
ATOM 876 O O . LYS A 1 108 ? -19.047 1.540 37.098 1.00 88.19 108 LYS A O 1
ATOM 881 N N . ILE A 1 109 ? -17.325 2.989 37.158 1.00 86.94 109 ILE A N 1
ATOM 882 C CA . ILE A 1 109 ? -16.913 2.739 38.550 1.00 86.94 109 ILE A CA 1
ATOM 883 C C . ILE A 1 109 ? -17.465 3.825 39.495 1.00 86.94 109 ILE A C 1
ATOM 885 O O . ILE A 1 109 ? -17.470 3.630 40.709 1.00 86.94 109 ILE A O 1
ATOM 889 N N . GLN A 1 110 ? -17.934 4.950 38.947 1.00 67.12 110 GLN A N 1
ATOM 890 C CA . GLN A 1 110 ? -18.657 6.012 39.658 1.00 67.12 110 GLN A CA 1
ATOM 891 C C . GLN A 1 110 ? -20.164 5.788 39.561 1.00 67.12 110 GLN A C 1
ATOM 893 O O . GLN A 1 110 ? -20.846 6.061 40.572 1.00 67.12 110 GLN A O 1
#

Radius of gyration: 18.88 Å; chains: 1; bounding box: 42×27×65 Å

Foldseek 3Di:
DVVVVVVVVVVLLVLLVVLVVLADAQVLVCVQPVPDDDDDDFPDSAALWGWDWADLDPNDIDIDTDHDPDGGDVSSVNRVVVSVVVVVVSVVVSVVVVVVVVVVVVVVVD